Protein AF-A0A3A9AF75-F1 (afdb_monomer_lite)

pLDDT: mean 90.63, std 7.31, range [62.0, 98.06]

Foldseek 3Di:
DDDPLVVVVVVLVVCVVVVHFFWWKKKKKDAPDQDDLVPDPVNVVLVVQCVQLVKDWDWDQADPPDPDSGGIIIIIDIAGWDDDPLDTARDSGDSVSRSVVVVCCVVRRMPMWMFTADPNDTHTDD

Structure (mmCIF, N/CA/C/O backbone):
data_AF-A0A3A9AF75-F1
#
_entry.id   AF-A0A3A9AF75-F1
#
loop_
_atom_site.group_PDB
_atom_site.id
_atom_site.type_symbol
_atom_site.label_atom_id
_atom_site.label_alt_id
_atom_site.label_comp_id
_atom_site.label_asym_id
_atom_site.label_entity_id
_atom_site.label_seq_id
_atom_site.pdbx_PDB_ins_code
_atom_site.Cartn_x
_atom_site.Cartn_y
_atom_site.Cartn_z
_atom_site.occupancy
_atom_site.B_iso_or_equiv
_atom_site.auth_seq_id
_atom_site.auth_comp_id
_atom_site.auth_asym_id
_atom_site.auth_atom_id
_atom_site.pdbx_PDB_model_num
ATOM 1 N N . MET A 1 1 ? 4.540 21.107 15.133 1.00 63.44 1 MET A N 1
ATOM 2 C CA . MET A 1 1 ? 3.703 20.350 14.176 1.00 63.44 1 MET A CA 1
ATOM 3 C C . MET A 1 1 ? 3.656 18.916 14.669 1.00 63.44 1 MET A C 1
ATOM 5 O O . MET A 1 1 ? 4.702 18.448 15.105 1.00 63.44 1 MET A O 1
ATOM 9 N N . LYS A 1 2 ? 2.482 18.270 14.687 1.00 77.94 2 LYS A N 1
ATOM 10 C CA . LYS A 1 2 ? 2.377 16.841 15.035 1.00 77.94 2 LYS A CA 1
ATOM 11 C C . LYS A 1 2 ? 3.133 16.000 14.003 1.00 77.94 2 LYS A C 1
ATOM 13 O O . LYS A 1 2 ? 3.227 16.420 12.845 1.00 77.94 2 LYS A O 1
ATOM 18 N N . LYS A 1 3 ? 3.676 14.850 14.407 1.00 90.94 3 LYS A N 1
ATOM 19 C CA . LYS A 1 3 ? 4.268 13.902 13.451 1.00 90.94 3 LYS A CA 1
ATOM 20 C C . LYS A 1 3 ? 3.165 13.303 12.584 1.00 90.94 3 LYS A C 1
ATOM 22 O O . LYS A 1 3 ? 2.033 13.156 13.037 1.00 90.94 3 LYS A O 1
ATOM 27 N N . ARG A 1 4 ? 3.485 12.944 11.337 1.00 92.62 4 ARG A N 1
ATOM 28 C CA . ARG A 1 4 ? 2.478 12.371 10.434 1.00 92.62 4 ARG A CA 1
ATOM 29 C C . ARG A 1 4 ? 1.908 11.056 10.976 1.00 92.62 4 ARG A C 1
ATOM 31 O O . ARG A 1 4 ? 0.699 10.867 10.930 1.00 92.62 4 ARG A O 1
ATOM 38 N N . THR A 1 5 ? 2.756 10.237 11.593 1.00 95.19 5 THR A N 1
ATOM 39 C CA . THR A 1 5 ? 2.374 8.995 12.278 1.00 95.19 5 THR A CA 1
ATOM 40 C C . THR A 1 5 ? 1.339 9.206 13.381 1.00 95.19 5 THR A C 1
ATOM 42 O O . THR A 1 5 ? 0.362 8.470 13.435 1.00 95.19 5 THR A O 1
ATOM 45 N N . GLU A 1 6 ? 1.491 10.246 14.207 1.00 95.06 6 GLU A N 1
ATOM 46 C CA . GLU A 1 6 ? 0.522 10.594 15.261 1.00 95.06 6 GLU A CA 1
ATOM 47 C C . GLU A 1 6 ? -0.846 10.948 14.669 1.00 95.06 6 GLU A C 1
ATOM 49 O O . GLU A 1 6 ? -1.873 10.533 15.192 1.00 95.06 6 GLU A O 1
ATOM 54 N N . VAL A 1 7 ? -0.867 11.687 13.555 1.00 93.44 7 VAL A N 1
ATOM 55 C CA . VAL A 1 7 ? -2.118 12.080 12.888 1.00 93.44 7 VAL A CA 1
ATOM 56 C C . VAL A 1 7 ? -2.842 10.868 12.304 1.00 93.44 7 VAL A C 1
ATOM 58 O O . VAL A 1 7 ? -4.048 10.738 12.489 1.00 93.44 7 VAL A O 1
ATOM 61 N N . ILE A 1 8 ? -2.121 9.975 11.620 1.00 93.81 8 ILE A N 1
ATOM 62 C CA . ILE A 1 8 ? -2.726 8.764 11.050 1.00 93.81 8 ILE A CA 1
ATOM 63 C C . ILE A 1 8 ? -3.228 7.845 12.173 1.00 93.81 8 ILE A C 1
ATOM 65 O O . ILE A 1 8 ? -4.338 7.323 12.084 1.00 93.81 8 ILE A O 1
ATOM 69 N N . GLN A 1 9 ? -2.455 7.694 13.253 1.00 94.56 9 GLN A N 1
ATOM 70 C CA . GLN A 1 9 ? -2.862 6.899 14.410 1.00 94.56 9 GLN A CA 1
ATOM 71 C C . GLN A 1 9 ? -4.147 7.446 15.048 1.00 94.56 9 GLN A C 1
ATOM 73 O O . GLN A 1 9 ? -5.065 6.676 15.312 1.00 94.56 9 GLN A O 1
ATOM 78 N N . GLU A 1 10 ? -4.256 8.770 15.222 1.00 93.81 10 GLU A N 1
ATOM 79 C CA . GLU A 1 10 ? -5.474 9.418 15.730 1.00 93.81 10 GLU A CA 1
ATOM 80 C C . GLU A 1 10 ? -6.706 9.099 14.865 1.00 93.81 10 GLU A C 1
ATOM 82 O O . GLU A 1 10 ? -7.795 8.884 15.399 1.00 93.81 10 GLU A O 1
ATOM 87 N N . TRP A 1 11 ? -6.555 9.038 13.538 1.00 91.88 11 TRP A N 1
ATOM 88 C CA . TRP A 1 11 ? -7.648 8.664 12.634 1.00 91.88 11 TRP A CA 1
ATOM 89 C C . TRP A 1 11 ? -8.041 7.191 12.763 1.00 91.88 11 TRP A C 1
ATOM 91 O O . TRP A 1 11 ? -9.228 6.885 12.891 1.00 91.88 11 TRP A O 1
ATOM 101 N N . ILE A 1 12 ? -7.059 6.285 12.799 1.00 92.56 12 ILE A N 1
ATOM 102 C CA . ILE A 1 12 ? -7.300 4.849 13.003 1.00 92.56 12 ILE A CA 1
ATOM 103 C C . ILE A 1 12 ? -8.025 4.614 14.336 1.00 92.56 12 ILE A C 1
ATOM 105 O O . ILE A 1 12 ? -9.023 3.888 14.382 1.00 92.56 12 ILE A O 1
ATOM 109 N N . ASP A 1 13 ? -7.558 5.244 15.413 1.00 93.38 13 ASP A N 1
ATOM 110 C CA . ASP A 1 13 ? -8.116 5.060 16.752 1.00 93.38 13 ASP A CA 1
ATOM 111 C C . ASP A 1 13 ? -9.537 5.621 16.852 1.00 93.38 13 ASP A C 1
ATOM 113 O O . ASP A 1 13 ? -10.430 4.929 17.339 1.00 93.38 13 ASP A O 1
ATOM 117 N N . ALA A 1 14 ? -9.798 6.808 16.294 1.00 92.31 14 ALA A N 1
ATOM 118 C CA . ALA A 1 14 ? -11.136 7.402 16.298 1.00 92.31 14 ALA A CA 1
ATOM 119 C C . ALA A 1 14 ? -12.187 6.516 15.604 1.00 92.31 14 ALA A C 1
ATOM 121 O O . ALA A 1 14 ? -13.352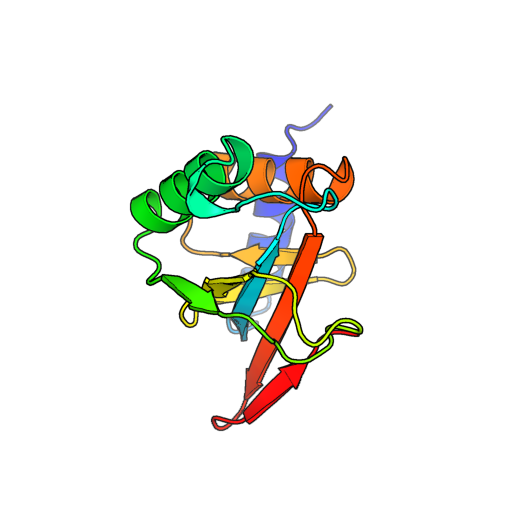 6.499 16.010 1.00 92.31 14 ALA A O 1
ATOM 122 N N . ARG A 1 15 ? -11.800 5.776 14.559 1.00 90.31 15 ARG A N 1
ATOM 123 C CA . ARG A 1 15 ? -12.681 4.828 13.858 1.00 90.31 15 ARG A CA 1
ATOM 124 C C . ARG A 1 15 ? -12.887 3.545 14.654 1.00 90.31 15 ARG A C 1
ATOM 126 O O . ARG A 1 15 ? -14.023 3.088 14.800 1.00 90.31 15 ARG A O 1
ATOM 133 N N . ARG A 1 16 ? -11.819 3.011 15.251 1.00 88.94 16 ARG A N 1
ATOM 134 C CA . ARG A 1 16 ? -11.891 1.853 16.156 1.00 88.94 16 ARG A CA 1
ATOM 135 C C . ARG A 1 16 ? -12.787 2.124 17.364 1.00 88.94 16 ARG A C 1
ATOM 137 O O . ARG A 1 16 ? -13.609 1.279 17.707 1.00 88.94 16 ARG A O 1
ATOM 144 N N . GLU A 1 17 ? -12.689 3.304 17.973 1.00 92.19 17 GLU A N 1
ATOM 145 C CA . GLU A 1 17 ? -13.525 3.719 19.110 1.00 92.19 17 GLU A CA 1
ATOM 146 C C . GLU A 1 17 ? -15.019 3.795 18.762 1.00 92.19 17 GLU A C 1
ATOM 148 O O . GLU A 1 17 ? -15.871 3.564 19.620 1.00 92.19 17 GLU A O 1
ATOM 153 N N . ARG A 1 18 ? -15.353 4.063 17.494 1.00 92.25 18 ARG A N 1
ATOM 154 C CA . ARG A 1 18 ? -16.733 4.029 16.980 1.00 92.25 18 ARG A CA 1
ATOM 155 C C . ARG A 1 18 ? -17.228 2.617 16.664 1.00 92.25 18 ARG A C 1
ATOM 157 O O . ARG A 1 18 ? -18.392 2.456 16.305 1.00 92.25 18 ARG A O 1
ATOM 164 N N . GLY A 1 19 ? -16.374 1.604 16.808 1.00 87.62 19 GLY A N 1
ATOM 165 C CA . GLY A 1 19 ? -16.688 0.213 16.495 1.00 87.62 19 GLY A CA 1
ATOM 166 C C . GLY A 1 19 ? -16.691 -0.097 14.997 1.00 87.62 19 GLY A C 1
ATOM 167 O O . GLY A 1 19 ? -17.303 -1.083 14.591 1.00 87.62 19 GLY A O 1
ATOM 168 N N . GLU A 1 20 ? -16.042 0.730 14.172 1.00 88.88 20 GLU A N 1
ATOM 169 C CA . GLU A 1 20 ? -15.915 0.467 12.738 1.00 88.88 20 GLU A CA 1
ATOM 170 C C . GLU A 1 20 ? -14.927 -0.685 12.502 1.00 88.88 20 GLU A C 1
ATOM 172 O O . GLU A 1 20 ? -13.803 -0.686 13.012 1.00 88.88 20 GLU A O 1
ATOM 177 N N . ALA A 1 21 ? -15.365 -1.695 11.749 1.00 88.75 21 ALA A N 1
ATOM 178 C CA . ALA A 1 21 ? -14.524 -2.828 11.391 1.00 88.75 21 ALA A CA 1
ATOM 179 C C . ALA A 1 21 ? -13.484 -2.422 10.340 1.00 88.75 21 ALA A C 1
ATOM 181 O O . ALA A 1 21 ? -13.747 -1.585 9.475 1.00 88.75 21 ALA A O 1
ATOM 182 N N . ALA A 1 22 ? -12.313 -3.059 10.391 1.00 92.94 22 ALA A N 1
ATOM 183 C CA . ALA A 1 22 ? -11.327 -2.904 9.334 1.00 92.94 22 ALA A CA 1
ATOM 184 C C . ALA A 1 22 ? -11.899 -3.422 8.005 1.00 92.94 22 ALA A C 1
ATOM 186 O O . ALA A 1 22 ? -12.503 -4.495 7.942 1.00 92.94 22 ALA A O 1
ATOM 187 N N . THR A 1 23 ? -11.694 -2.647 6.948 1.00 93.69 23 THR A N 1
ATOM 188 C CA . THR A 1 23 ? -11.994 -3.036 5.573 1.00 93.69 23 THR A CA 1
ATOM 189 C C . THR A 1 23 ? -10.791 -3.771 5.015 1.00 93.69 23 THR A C 1
ATOM 191 O O . THR A 1 23 ? -9.659 -3.312 5.165 1.00 93.69 23 THR A O 1
ATOM 194 N N . LYS A 1 24 ? -11.016 -4.914 4.371 1.00 95.56 24 LYS A N 1
ATOM 195 C CA . LYS A 1 24 ? -9.929 -5.638 3.724 1.00 95.56 24 LYS A CA 1
ATOM 196 C C . LYS A 1 24 ? -9.644 -5.013 2.367 1.00 95.56 24 LYS A C 1
ATOM 198 O O . LYS A 1 24 ? -10.546 -4.942 1.540 1.00 95.56 24 LYS A O 1
ATOM 203 N N . CYS A 1 25 ? -8.413 -4.586 2.136 1.00 95.38 25 CYS A N 1
ATOM 204 C CA . CYS A 1 25 ? -8.007 -3.879 0.930 1.00 95.38 25 CYS A CA 1
ATOM 205 C C . CYS A 1 25 ? -6.859 -4.595 0.219 1.00 95.38 25 CYS A C 1
ATOM 207 O O . CYS A 1 25 ? -6.008 -5.214 0.853 1.00 95.38 25 CYS A O 1
ATOM 209 N N . MET A 1 26 ? -6.823 -4.483 -1.100 1.00 95.31 26 MET A N 1
ATOM 210 C CA . MET A 1 26 ? -5.714 -4.888 -1.953 1.00 95.31 26 MET A CA 1
ATOM 211 C C . MET A 1 26 ? -5.098 -3.637 -2.564 1.00 95.31 26 MET A C 1
ATOM 213 O O . MET A 1 26 ? -5.820 -2.749 -3.013 1.00 95.31 26 MET A O 1
ATOM 217 N N . PHE A 1 27 ? -3.773 -3.554 -2.543 1.00 95.62 27 PHE A N 1
ATOM 218 C CA . PHE A 1 27 ? -3.031 -2.416 -3.060 1.00 95.62 27 PHE A CA 1
ATOM 219 C C . PHE A 1 27 ? -2.326 -2.843 -4.344 1.00 95.62 27 PHE A C 1
ATOM 221 O O . PHE A 1 27 ? -1.708 -3.909 -4.395 1.00 95.62 27 PHE A O 1
ATOM 228 N N . TYR A 1 28 ? -2.382 -1.981 -5.353 1.00 94.69 28 TYR A N 1
ATOM 229 C CA . TYR A 1 28 ? -1.572 -2.091 -6.557 1.00 94.69 28 TYR A CA 1
ATOM 230 C C . TYR A 1 28 ? -0.638 -0.898 -6.624 1.00 94.69 28 TYR A C 1
ATOM 232 O O . TYR A 1 28 ? -1.082 0.250 -6.631 1.00 94.69 28 TYR A O 1
ATOM 240 N N . ILE A 1 29 ? 0.662 -1.163 -6.653 1.00 94.94 29 ILE A N 1
ATOM 241 C CA . ILE A 1 29 ? 1.680 -0.130 -6.487 1.00 94.94 29 ILE A CA 1
ATOM 242 C C . ILE A 1 29 ? 2.640 -0.157 -7.672 1.00 94.94 29 ILE A C 1
ATOM 244 O O . ILE A 1 29 ? 3.167 -1.202 -8.039 1.00 94.94 29 ILE A O 1
ATOM 248 N N . THR A 1 30 ? 2.896 1.000 -8.271 1.00 93.62 30 THR A N 1
ATOM 249 C CA . THR A 1 30 ? 3.891 1.158 -9.343 1.00 93.62 30 THR A CA 1
ATOM 250 C C . THR A 1 30 ? 4.639 2.479 -9.177 1.00 93.62 30 THR A C 1
ATOM 252 O O . THR A 1 30 ? 4.327 3.281 -8.298 1.00 93.62 30 THR A O 1
ATOM 255 N N . VAL A 1 31 ? 5.632 2.733 -10.025 1.00 92.44 31 VAL A N 1
ATOM 256 C CA . VAL A 1 31 ? 6.322 4.030 -10.106 1.00 92.44 31 VAL A CA 1
ATOM 257 C C . VAL A 1 31 ? 5.884 4.789 -11.364 1.00 92.44 31 VAL A C 1
ATOM 259 O O . VAL A 1 31 ? 5.620 4.155 -12.388 1.00 92.44 31 VAL A O 1
ATOM 262 N N . PRO A 1 32 ? 5.823 6.137 -11.362 1.00 86.94 32 PRO A N 1
ATOM 263 C CA . PRO A 1 32 ? 5.327 6.906 -12.511 1.00 86.94 32 PRO A CA 1
ATOM 264 C C . PRO A 1 32 ? 6.192 6.815 -13.769 1.00 86.94 32 PRO A C 1
ATOM 266 O O . PRO A 1 32 ? 5.685 6.973 -14.884 1.00 86.94 32 PRO A O 1
ATOM 269 N N . LYS A 1 33 ? 7.495 6.566 -13.614 1.00 82.44 33 LYS A N 1
ATOM 270 C CA . LYS A 1 33 ? 8.419 6.413 -14.742 1.00 82.44 33 LYS A CA 1
ATOM 271 C C . LYS A 1 33 ? 8.289 5.019 -15.341 1.00 82.44 33 LYS A C 1
ATOM 273 O O . LYS A 1 33 ? 8.126 4.050 -14.611 1.00 82.44 33 LYS A O 1
ATOM 278 N N . ASP A 1 34 ? 8.377 4.940 -16.663 1.00 72.81 34 ASP A N 1
ATOM 279 C CA . ASP A 1 34 ? 8.504 3.663 -17.359 1.00 72.81 34 ASP A CA 1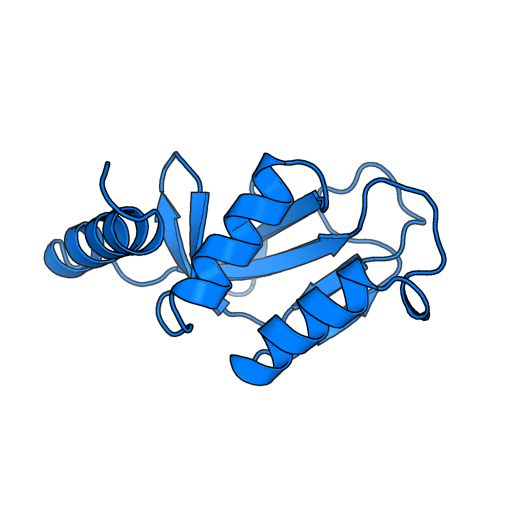
ATOM 280 C C . ASP A 1 34 ? 9.910 3.105 -17.090 1.00 72.81 34 ASP A C 1
ATOM 282 O O . ASP A 1 34 ? 10.917 3.699 -17.488 1.00 72.81 34 ASP A O 1
ATOM 286 N N . THR A 1 35 ? 9.983 2.047 -16.289 1.00 72.50 35 THR A N 1
ATOM 287 C CA . THR A 1 35 ? 11.225 1.436 -15.817 1.00 72.50 35 THR A CA 1
ATOM 288 C C . THR A 1 35 ? 10.999 -0.049 -15.578 1.00 72.50 35 THR A C 1
ATOM 290 O O . THR A 1 35 ? 9.885 -0.483 -15.308 1.00 72.50 35 THR A O 1
ATOM 293 N N . ASP A 1 36 ? 12.081 -0.818 -15.632 1.00 79.12 36 ASP A N 1
ATOM 294 C CA . ASP A 1 36 ? 12.091 -2.208 -15.185 1.00 79.12 36 ASP A CA 1
ATOM 295 C C . ASP A 1 36 ? 11.900 -2.231 -13.657 1.00 79.12 36 ASP A C 1
ATOM 297 O O . ASP A 1 36 ? 12.834 -1.898 -12.912 1.00 79.12 36 ASP A O 1
ATOM 301 N N . LEU A 1 37 ? 10.691 -2.580 -13.190 1.00 76.44 37 LEU A N 1
ATOM 302 C CA . LEU A 1 37 ? 10.354 -2.553 -11.761 1.00 76.44 37 LEU A CA 1
ATOM 303 C C . LEU A 1 37 ? 11.300 -3.418 -10.928 1.00 76.44 37 LEU A C 1
ATOM 305 O O . LEU A 1 37 ? 11.693 -3.009 -9.837 1.00 76.44 37 LEU A O 1
ATOM 309 N N . TYR A 1 38 ? 11.763 -4.553 -11.454 1.00 76.94 38 TYR A N 1
ATOM 310 C CA . TYR A 1 38 ? 12.665 -5.462 -10.737 1.00 76.94 38 TYR A CA 1
ATOM 311 C C . TYR A 1 38 ? 14.016 -4.822 -10.382 1.00 76.94 38 TYR A C 1
ATOM 313 O O . TYR A 1 38 ? 14.739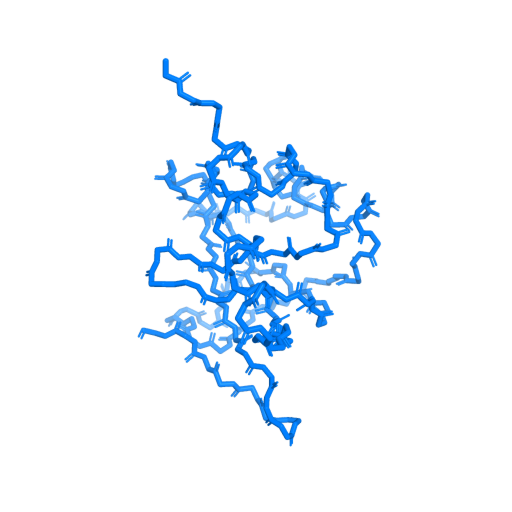 -5.274 -9.482 1.00 76.94 38 TYR A O 1
ATOM 321 N N . LYS A 1 39 ? 14.403 -3.767 -11.103 1.00 83.00 39 LYS A N 1
ATOM 322 C CA . LYS A 1 39 ? 15.654 -3.032 -10.881 1.00 83.00 39 LYS A CA 1
ATOM 323 C C . LYS A 1 39 ? 15.441 -1.698 -10.176 1.00 83.00 39 LYS A C 1
ATOM 325 O O . LYS A 1 39 ? 16.431 -1.094 -9.750 1.00 83.00 39 LYS A O 1
ATOM 330 N N . ASP A 1 40 ? 14.199 -1.260 -10.023 1.00 88.94 40 ASP A N 1
ATOM 331 C CA . ASP A 1 40 ? 13.874 0.025 -9.430 1.00 88.94 40 ASP A CA 1
ATOM 332 C C . ASP A 1 40 ? 14.084 0.009 -7.903 1.00 88.94 40 ASP A C 1
ATOM 334 O O . ASP A 1 40 ? 13.686 -0.910 -7.185 1.00 88.94 40 ASP A O 1
ATOM 338 N N . LYS A 1 41 ? 14.782 1.026 -7.387 1.00 92.12 41 LYS A N 1
ATOM 339 C CA . LYS A 1 41 ? 15.112 1.113 -5.955 1.00 92.12 41 LYS A CA 1
ATOM 340 C C . LYS A 1 41 ? 13.902 1.482 -5.099 1.00 92.12 41 LYS A C 1
ATOM 342 O O . LYS A 1 41 ? 13.852 1.076 -3.940 1.00 92.12 41 LYS A O 1
ATOM 347 N N . THR A 1 42 ? 12.969 2.249 -5.651 1.00 93.12 42 THR A N 1
ATOM 348 C CA . THR A 1 42 ? 11.713 2.628 -5.004 1.00 93.12 42 THR A CA 1
ATOM 349 C C . THR A 1 42 ? 10.826 1.397 -4.857 1.00 93.12 42 THR A C 1
ATOM 351 O O . THR A 1 42 ? 10.333 1.148 -3.762 1.00 93.12 42 THR A O 1
ATOM 354 N N . ILE A 1 43 ? 10.740 0.550 -5.886 1.00 92.88 43 ILE A N 1
ATOM 355 C CA . ILE A 1 43 ? 10.044 -0.748 -5.805 1.00 92.88 43 ILE A CA 1
ATOM 356 C C . ILE A 1 43 ? 10.658 -1.642 -4.730 1.00 92.88 43 ILE A C 1
ATOM 358 O O . ILE A 1 43 ? 9.943 -2.075 -3.835 1.00 92.88 43 ILE A O 1
ATOM 362 N N . LYS A 1 44 ? 11.982 -1.830 -4.716 1.00 94.06 44 LYS A N 1
ATOM 363 C CA . LYS A 1 44 ? 12.640 -2.640 -3.670 1.00 94.06 44 LYS A CA 1
ATOM 364 C C . LYS A 1 44 ? 12.383 -2.127 -2.256 1.00 94.06 44 LYS A C 1
ATOM 366 O O . LYS A 1 44 ? 12.343 -2.901 -1.302 1.00 94.06 44 LYS A O 1
ATOM 371 N N . LYS A 1 45 ? 12.245 -0.809 -2.102 1.00 95.94 45 LYS A N 1
ATOM 372 C CA . LYS A 1 45 ? 11.887 -0.196 -0.824 1.00 95.94 45 LYS A CA 1
ATOM 373 C C . LYS A 1 45 ? 10.448 -0.536 -0.428 1.00 95.94 45 LYS A C 1
ATOM 375 O O . LYS A 1 45 ? 10.236 -0.869 0.735 1.00 95.94 45 LYS A O 1
ATOM 380 N N . ILE A 1 46 ? 9.504 -0.493 -1.371 1.00 96.38 46 ILE A N 1
ATOM 381 C CA . ILE A 1 46 ? 8.103 -0.893 -1.160 1.00 96.38 46 ILE A CA 1
ATOM 382 C C . ILE A 1 46 ? 8.016 -2.377 -0.807 1.00 96.38 46 ILE A C 1
ATOM 384 O O . ILE A 1 46 ? 7.423 -2.712 0.209 1.00 96.38 46 ILE A O 1
ATOM 388 N N . GLU A 1 47 ? 8.662 -3.257 -1.573 1.00 96.69 47 GLU A N 1
ATOM 389 C CA . GLU A 1 47 ? 8.721 -4.695 -1.271 1.00 96.69 47 GLU A CA 1
ATOM 390 C C . GLU A 1 47 ? 9.281 -4.932 0.137 1.00 96.69 47 GLU A C 1
ATOM 392 O O . GLU A 1 47 ? 8.706 -5.682 0.916 1.00 96.69 47 GLU A O 1
ATOM 397 N N . GLY A 1 48 ? 10.329 -4.199 0.526 1.00 97.56 48 GLY A N 1
ATOM 398 C CA . GLY A 1 48 ? 10.861 -4.258 1.885 1.00 97.56 48 GLY A CA 1
ATOM 399 C C . GLY A 1 48 ? 9.877 -3.789 2.966 1.00 97.56 48 GLY A C 1
ATOM 400 O O . GLY A 1 48 ? 9.914 -4.328 4.072 1.00 97.56 48 GLY A O 1
ATOM 401 N N . ILE A 1 49 ? 9.029 -2.789 2.691 1.00 97.94 49 ILE A N 1
ATOM 402 C CA . ILE A 1 49 ? 7.931 -2.378 3.588 1.00 97.94 49 ILE A CA 1
ATOM 403 C C . ILE A 1 49 ? 6.904 -3.514 3.700 1.00 97.94 49 ILE A C 1
ATOM 405 O O . ILE A 1 49 ? 6.534 -3.897 4.808 1.00 97.94 49 ILE A O 1
ATOM 409 N N . LEU A 1 50 ? 6.483 -4.087 2.572 1.00 98.06 50 LEU A N 1
ATOM 410 C CA . LEU A 1 50 ? 5.504 -5.176 2.530 1.00 98.06 50 LEU A CA 1
ATOM 411 C C . LEU A 1 50 ? 6.006 -6.416 3.283 1.00 98.06 50 LEU A C 1
ATOM 413 O O . LEU A 1 50 ? 5.282 -6.966 4.113 1.00 98.06 50 LEU A O 1
ATOM 417 N N . ASP A 1 51 ? 7.269 -6.793 3.079 1.00 97.88 51 ASP A N 1
ATOM 418 C CA . ASP A 1 51 ? 7.910 -7.930 3.742 1.00 97.88 51 ASP A CA 1
ATOM 419 C C . ASP A 1 51 ? 7.977 -7.746 5.266 1.00 97.88 51 ASP A C 1
ATOM 421 O O . ASP A 1 51 ? 7.658 -8.670 6.020 1.00 97.88 51 ASP A O 1
ATOM 425 N N . ARG A 1 52 ? 8.359 -6.546 5.739 1.00 97.62 52 ARG A N 1
ATOM 426 C CA . ARG A 1 52 ? 8.404 -6.220 7.178 1.00 97.62 52 ARG A CA 1
ATOM 427 C C . ARG A 1 52 ? 7.037 -6.309 7.839 1.00 97.62 52 ARG A C 1
ATOM 429 O O . ARG A 1 52 ? 6.954 -6.710 8.994 1.00 97.62 52 ARG A O 1
ATOM 436 N N . ASN A 1 53 ? 5.989 -5.962 7.100 1.00 97.81 53 ASN A N 1
ATOM 437 C CA . ASN A 1 53 ? 4.610 -6.006 7.572 1.00 97.81 53 ASN A CA 1
ATOM 438 C C . ASN A 1 53 ? 3.906 -7.333 7.232 1.00 97.81 53 ASN A C 1
ATOM 440 O O . ASN A 1 53 ? 2.691 -7.447 7.380 1.00 97.81 53 ASN A O 1
ATOM 444 N N . HIS A 1 54 ? 4.669 -8.351 6.811 1.00 97.00 54 HIS A N 1
ATOM 445 C CA . HIS A 1 54 ? 4.196 -9.708 6.525 1.00 97.00 54 HIS A CA 1
ATOM 446 C C . HIS A 1 54 ? 3.069 -9.782 5.487 1.00 97.00 54 HIS A C 1
ATOM 448 O O . HIS A 1 54 ? 2.184 -10.638 5.565 1.00 97.00 54 HIS A O 1
ATOM 454 N N . VAL A 1 55 ? 3.104 -8.894 4.497 1.00 97.69 55 VAL A N 1
ATOM 455 C CA . VAL A 1 55 ? 2.120 -8.847 3.419 1.00 97.69 55 VAL A CA 1
ATOM 456 C C . VAL A 1 55 ? 2.644 -9.626 2.225 1.00 97.69 55 VAL A C 1
ATOM 458 O O . VAL A 1 55 ? 3.722 -9.342 1.719 1.00 97.69 55 VAL A O 1
ATOM 461 N N . SER A 1 56 ? 1.881 -10.615 1.758 1.00 97.44 56 SER A N 1
ATOM 462 C CA . SER A 1 56 ? 2.198 -11.300 0.502 1.00 97.44 56 SER A CA 1
ATOM 463 C C . SER A 1 56 ? 2.119 -10.315 -0.659 1.00 97.44 56 SER A C 1
ATOM 465 O O . SER A 1 56 ? 1.175 -9.531 -0.713 1.00 97.44 56 SER A O 1
ATOM 467 N N . HIS A 1 57 ? 3.044 -10.385 -1.607 1.00 97.25 57 HIS A N 1
ATOM 468 C CA . HIS A 1 57 ? 2.999 -9.558 -2.810 1.00 97.25 57 HIS A CA 1
ATOM 469 C C . HIS A 1 57 ? 3.602 -10.282 -4.012 1.00 97.25 57 HIS A C 1
ATOM 471 O O . HIS A 1 57 ? 4.322 -11.274 -3.863 1.00 97.25 57 HIS A O 1
ATOM 477 N N . GLY A 1 58 ? 3.247 -9.815 -5.204 1.00 95.25 58 GLY A N 1
ATOM 478 C CA . GLY A 1 58 ? 3.718 -10.339 -6.478 1.00 95.25 58 GLY A CA 1
ATOM 479 C C . GLY A 1 58 ? 3.683 -9.273 -7.566 1.00 95.25 58 GLY A C 1
ATOM 480 O O . GLY A 1 58 ? 3.101 -8.208 -7.388 1.00 95.25 58 GLY A O 1
ATOM 481 N N . HIS A 1 59 ? 4.326 -9.559 -8.696 1.00 93.44 59 HIS A N 1
ATOM 482 C CA . HIS A 1 59 ? 4.346 -8.659 -9.849 1.00 93.44 59 HIS A CA 1
ATOM 483 C C . HIS A 1 59 ? 3.285 -9.089 -10.863 1.00 93.44 59 HIS A C 1
ATOM 485 O O . HIS A 1 59 ? 3.189 -10.278 -11.178 1.00 93.44 59 HIS A O 1
ATOM 491 N N . VAL A 1 60 ? 2.526 -8.128 -11.382 1.00 91.38 60 VAL A N 1
ATOM 492 C CA . VAL A 1 60 ? 1.481 -8.315 -12.402 1.00 91.38 60 VAL A CA 1
ATOM 493 C C . VAL A 1 60 ? 1.600 -7.237 -13.482 1.00 91.38 60 VAL A C 1
ATOM 495 O O . VAL A 1 60 ? 2.092 -6.146 -13.210 1.00 91.38 60 VAL A O 1
ATOM 498 N N . ASP A 1 61 ? 1.162 -7.523 -14.706 1.00 87.12 61 ASP A N 1
ATOM 499 C CA . ASP A 1 61 ? 1.269 -6.628 -15.875 1.00 87.12 61 ASP A CA 1
ATOM 500 C C . ASP A 1 61 ? -0.007 -5.802 -16.143 1.00 87.12 61 ASP A C 1
ATOM 502 O O . ASP A 1 61 ? -0.020 -4.880 -16.967 1.00 87.12 61 ASP A O 1
ATOM 506 N N . THR A 1 62 ? -1.090 -6.115 -15.427 1.00 85.62 62 THR A N 1
ATOM 507 C CA . THR A 1 62 ? -2.381 -5.433 -15.508 1.00 85.62 62 THR A CA 1
ATOM 508 C C . THR A 1 62 ? -3.130 -5.518 -14.179 1.00 85.62 62 THR A C 1
ATOM 510 O O . THR A 1 62 ? -3.036 -6.520 -13.474 1.00 85.62 62 THR A O 1
ATOM 513 N N . VAL A 1 63 ? -3.878 -4.467 -13.833 1.00 87.69 63 VAL A N 1
ATOM 514 C CA . VAL A 1 63 ? -4.667 -4.382 -12.592 1.00 87.69 63 VAL A CA 1
ATOM 515 C C . VAL A 1 63 ? -5.984 -3.652 -12.838 1.00 87.69 63 VAL A C 1
ATOM 517 O O . VAL A 1 63 ? -6.115 -2.881 -13.796 1.00 87.69 63 VAL A O 1
ATOM 520 N N . CYS A 1 64 ? -6.970 -3.873 -11.968 1.00 80.31 64 CYS A N 1
ATOM 521 C CA . CYS A 1 64 ? -8.232 -3.144 -12.043 1.00 80.31 64 CYS A CA 1
ATOM 522 C C . CYS A 1 64 ? -8.007 -1.639 -11.823 1.00 80.31 64 CYS A C 1
ATOM 524 O O . CYS A 1 64 ? -7.151 -1.231 -11.043 1.00 80.31 64 CYS A O 1
ATOM 526 N N . GLY A 1 65 ? -8.744 -0.795 -12.548 1.00 79.12 65 GLY A N 1
ATOM 527 C CA . GLY A 1 65 ? -8.605 0.662 -12.450 1.00 79.12 65 GLY A CA 1
ATOM 528 C C . GLY A 1 65 ? -7.445 1.288 -13.214 1.00 79.12 65 GLY A C 1
ATOM 529 O O . GLY A 1 65 ? -7.443 2.500 -13.430 1.00 79.12 65 GLY A O 1
ATOM 530 N N . ALA A 1 66 ? -6.469 0.500 -13.665 1.00 83.31 66 ALA A N 1
ATOM 531 C CA . ALA A 1 66 ? -5.377 1.029 -14.466 1.00 83.31 66 ALA A CA 1
ATOM 532 C C . ALA A 1 66 ? -5.839 1.343 -15.897 1.00 83.31 66 ALA A C 1
ATOM 534 O O . ALA A 1 66 ? -6.457 0.525 -16.575 1.00 83.31 66 ALA A O 1
ATOM 535 N N . TRP A 1 67 ? -5.473 2.529 -16.394 1.00 78.88 67 TRP A N 1
ATOM 536 C CA . TRP A 1 67 ? -5.707 2.898 -17.796 1.00 78.88 67 TRP A CA 1
ATOM 537 C C . TRP A 1 67 ? -4.788 2.140 -18.770 1.00 78.88 67 TRP A C 1
ATOM 539 O O . TRP A 1 67 ? -5.153 1.903 -19.920 1.00 78.88 67 TRP A O 1
ATOM 549 N N . ASN A 1 68 ? -3.578 1.780 -18.328 1.00 75.06 68 ASN A N 1
ATOM 550 C CA . ASN A 1 68 ? -2.598 1.061 -19.142 1.00 75.06 68 ASN A CA 1
ATOM 551 C C . ASN A 1 68 ? -2.627 -0.439 -18.819 1.00 75.06 68 ASN A C 1
ATOM 553 O O . ASN A 1 68 ? -2.405 -0.824 -17.675 1.00 75.06 68 ASN A O 1
ATOM 557 N N . LEU A 1 69 ? -2.846 -1.261 -19.847 1.00 71.00 69 LEU A N 1
ATOM 558 C CA . LEU A 1 69 ? -2.912 -2.722 -19.756 1.00 71.00 69 LEU A CA 1
ATOM 559 C C . LEU A 1 69 ? -1.544 -3.422 -19.794 1.00 71.00 69 LEU A C 1
ATOM 561 O O . LEU A 1 69 ? -1.510 -4.642 -19.756 1.00 71.00 69 LEU A O 1
ATOM 565 N N . ASN A 1 70 ? -0.446 -2.680 -19.942 1.00 78.19 70 ASN A N 1
ATOM 566 C CA . ASN A 1 70 ? 0.898 -3.246 -20.063 1.00 78.19 70 ASN A CA 1
ATOM 567 C C . ASN A 1 70 ? 1.897 -2.424 -19.247 1.00 78.19 70 ASN A C 1
ATOM 569 O O . ASN A 1 70 ? 2.839 -1.833 -19.783 1.00 78.19 70 ASN A O 1
ATOM 573 N N . ARG A 1 71 ? 1.610 -2.295 -17.955 1.00 84.19 71 ARG A N 1
ATOM 574 C CA . ARG A 1 71 ? 2.491 -1.657 -16.982 1.00 84.19 71 ARG A CA 1
ATOM 575 C C . ARG A 1 71 ? 2.660 -2.630 -15.839 1.00 84.19 71 ARG A C 1
ATOM 577 O O . ARG A 1 71 ? 1.662 -3.129 -15.346 1.00 84.19 71 ARG A O 1
ATOM 584 N N . ASP A 1 72 ? 3.888 -2.831 -15.398 1.00 88.81 72 ASP A N 1
ATOM 585 C CA . ASP A 1 72 ? 4.126 -3.677 -14.242 1.00 88.81 72 ASP A CA 1
ATOM 586 C C . ASP A 1 72 ? 3.614 -2.986 -12.959 1.00 88.81 72 ASP A C 1
ATOM 588 O O . ASP A 1 72 ? 3.729 -1.761 -12.782 1.00 88.81 72 ASP A O 1
ATOM 592 N N . TRP A 1 73 ? 3.055 -3.784 -12.057 1.00 92.81 73 TRP A N 1
ATOM 593 C CA . TRP A 1 73 ? 2.560 -3.397 -10.739 1.00 92.81 73 TRP A CA 1
ATOM 594 C C . TRP A 1 73 ? 2.995 -4.425 -9.702 1.00 92.81 73 TRP A C 1
ATOM 596 O O . TRP A 1 73 ? 3.097 -5.614 -9.995 1.00 92.81 73 TRP A O 1
ATOM 606 N N . ILE A 1 74 ? 3.175 -3.968 -8.468 1.00 95.00 74 ILE A N 1
ATOM 607 C CA . ILE A 1 74 ? 3.159 -4.824 -7.286 1.00 95.00 74 ILE A CA 1
ATOM 608 C C . ILE A 1 74 ? 1.698 -4.982 -6.866 1.00 95.00 74 ILE A C 1
ATOM 610 O O . ILE A 1 74 ? 1.065 -3.993 -6.508 1.00 95.00 74 ILE A O 1
ATOM 614 N N . GLU A 1 75 ? 1.181 -6.202 -6.884 1.00 95.56 75 GLU A N 1
ATOM 615 C CA . GLU A 1 75 ? -0.111 -6.576 -6.307 1.00 95.56 75 GLU A CA 1
ATOM 616 C C . GLU A 1 75 ? 0.114 -7.149 -4.904 1.00 95.56 75 GLU A C 1
ATOM 618 O O . GLU A 1 75 ? 0.953 -8.035 -4.713 1.00 95.56 75 GLU A O 1
ATOM 623 N N . THR A 1 76 ? -0.622 -6.655 -3.908 1.00 96.81 76 THR A N 1
ATOM 624 C CA . THR A 1 76 ? -0.564 -7.186 -2.539 1.00 96.81 76 THR A CA 1
ATOM 625 C C . THR A 1 76 ? -1.628 -8.252 -2.285 1.00 96.81 76 THR A C 1
ATOM 627 O O . THR A 1 76 ? -2.660 -8.318 -2.938 1.00 96.81 76 THR A O 1
ATOM 630 N N . GLY A 1 77 ? -1.440 -9.050 -1.236 1.00 94.88 77 GLY A N 1
ATOM 631 C CA . GLY A 1 77 ? -2.535 -9.765 -0.587 1.00 94.88 77 GLY A CA 1
ATOM 632 C C . GLY A 1 77 ? -3.493 -8.802 0.120 1.00 94.88 77 GLY A C 1
ATOM 633 O O . GLY A 1 77 ? -3.278 -7.590 0.151 1.00 94.88 77 GLY A O 1
ATOM 634 N N . GLY A 1 78 ? -4.549 -9.353 0.722 1.00 95.00 78 GLY A N 1
ATOM 635 C CA . GLY A 1 78 ? -5.515 -8.559 1.483 1.00 95.00 78 GLY A CA 1
ATOM 636 C C . GLY A 1 78 ? -4.926 -8.015 2.788 1.00 95.00 78 GLY A C 1
ATOM 637 O O . GLY A 1 78 ? -4.469 -8.790 3.629 1.00 95.00 78 GLY A O 1
ATOM 638 N N . ILE A 1 79 ? -5.004 -6.701 2.967 1.00 96.81 79 ILE A N 1
ATOM 639 C CA . ILE A 1 79 ? -4.514 -5.931 4.112 1.00 96.81 79 ILE A CA 1
ATOM 640 C C . ILE A 1 79 ? -5.717 -5.378 4.877 1.00 96.81 79 ILE A C 1
ATOM 642 O O . ILE A 1 79 ? -6.638 -4.835 4.273 1.00 96.81 79 ILE A O 1
ATOM 646 N N . ASP A 1 80 ? -5.717 -5.495 6.202 1.00 96.25 80 ASP A N 1
ATOM 647 C CA . ASP A 1 80 ? -6.756 -4.879 7.027 1.00 96.25 80 ASP A CA 1
ATOM 648 C C . ASP A 1 80 ? -6.478 -3.377 7.173 1.00 96.25 80 ASP A C 1
ATOM 650 O O . ASP A 1 80 ? -5.436 -2.966 7.700 1.00 96.25 80 ASP A O 1
ATOM 654 N N . CYS A 1 81 ? -7.420 -2.557 6.716 1.00 95.81 81 CYS A N 1
ATOM 655 C CA . CYS A 1 81 ? -7.283 -1.111 6.639 1.00 95.81 81 CYS A CA 1
ATOM 656 C C . CYS A 1 81 ? -8.463 -0.375 7.275 1.00 95.81 81 CYS A C 1
ATOM 658 O O . CYS A 1 81 ? -9.582 -0.878 7.356 1.00 95.81 81 CYS A O 1
ATOM 660 N N . ILE A 1 82 ? -8.219 0.869 7.670 1.00 94.00 82 ILE A N 1
ATOM 661 C CA . ILE A 1 82 ? -9.263 1.861 7.912 1.00 94.00 82 ILE A CA 1
ATOM 662 C C . ILE A 1 82 ? -9.299 2.798 6.712 1.00 94.00 82 ILE A C 1
ATOM 664 O O . ILE A 1 82 ? -8.263 3.289 6.263 1.00 94.00 82 ILE A O 1
ATOM 668 N N . VAL A 1 83 ? -10.500 3.004 6.178 1.00 89.00 83 VAL A N 1
ATOM 669 C CA . VAL A 1 83 ? -10.744 3.853 5.014 1.00 89.00 83 VAL A CA 1
ATOM 670 C C . VAL A 1 83 ? -11.251 5.205 5.500 1.00 89.00 83 VAL A C 1
ATOM 672 O O . VAL A 1 83 ? -12.294 5.304 6.147 1.00 89.00 83 VAL A O 1
ATOM 675 N N . GLU A 1 84 ? -10.507 6.251 5.176 1.00 85.56 84 GLU A N 1
ATOM 676 C CA . GLU A 1 84 ? -10.865 7.644 5.397 1.00 85.56 84 GLU A CA 1
ATOM 677 C C . GLU A 1 84 ? -11.082 8.354 4.066 1.00 85.56 84 GLU A C 1
ATOM 679 O O . GLU A 1 84 ? -10.593 7.934 3.020 1.00 85.56 84 GLU A O 1
ATOM 684 N N . PHE A 1 85 ? -11.757 9.504 4.111 1.00 81.31 85 PHE A N 1
ATOM 685 C CA . PHE A 1 85 ? -11.855 10.363 2.928 1.00 81.31 85 PHE A CA 1
ATOM 686 C C . PHE A 1 85 ? -10.470 10.774 2.394 1.00 81.31 85 PHE A C 1
ATOM 688 O O . PHE A 1 85 ? -10.302 10.962 1.195 1.00 81.31 85 PHE A O 1
ATOM 695 N N . CYS A 1 86 ? -9.481 10.926 3.280 1.00 81.69 86 CYS A N 1
ATOM 696 C CA . CYS A 1 86 ? -8.132 11.350 2.915 1.00 81.69 86 CYS A CA 1
ATOM 697 C C . CYS A 1 86 ? -7.163 10.206 2.590 1.00 81.69 86 CYS A C 1
ATOM 699 O O . CYS A 1 86 ? -6.028 10.504 2.232 1.00 81.69 86 CYS A O 1
ATOM 701 N N . GLY A 1 87 ? -7.559 8.937 2.725 1.00 88.25 87 GLY A N 1
ATOM 702 C CA . GLY A 1 87 ? -6.656 7.822 2.446 1.00 88.25 87 GLY A CA 1
ATOM 703 C C . GLY A 1 87 ? -7.104 6.482 3.020 1.00 88.25 87 GLY A C 1
ATOM 704 O O . GLY A 1 87 ? -8.106 6.379 3.724 1.00 88.25 87 GLY A O 1
ATOM 705 N N . VAL A 1 88 ? -6.330 5.440 2.719 1.00 93.12 88 VAL A N 1
ATOM 706 C CA . VAL A 1 88 ? -6.545 4.072 3.206 1.00 93.12 88 VAL A CA 1
ATOM 707 C C . VAL A 1 88 ? -5.335 3.658 4.032 1.00 93.12 88 VAL A C 1
ATO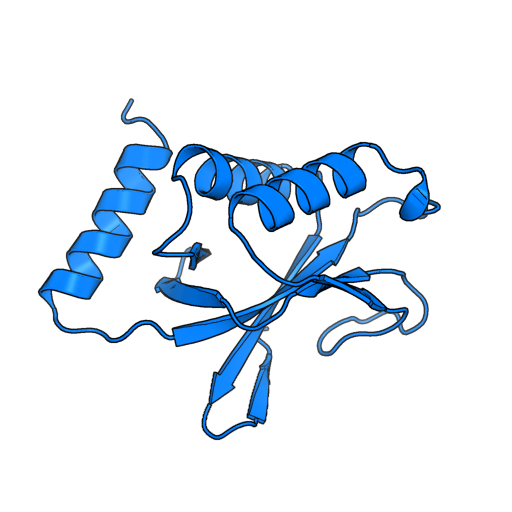M 709 O O . VAL A 1 88 ? -4.216 3.634 3.525 1.00 93.12 88 VAL A O 1
ATOM 712 N N . TYR A 1 89 ? -5.555 3.330 5.303 1.00 95.31 89 TYR A N 1
ATOM 713 C CA . TYR A 1 89 ? -4.481 3.154 6.277 1.00 95.31 89 TYR A CA 1
ATOM 714 C C . TYR A 1 89 ? -4.437 1.719 6.815 1.00 95.31 89 TYR A C 1
ATOM 716 O O . TYR A 1 89 ? -5.382 1.308 7.496 1.00 95.31 89 TYR A O 1
ATOM 724 N N . PRO A 1 90 ? -3.370 0.941 6.540 1.00 96.44 90 PRO A N 1
ATOM 725 C CA . PRO A 1 90 ? -3.146 -0.364 7.160 1.00 96.44 90 PRO A CA 1
ATOM 726 C C . PRO A 1 90 ? -3.084 -0.253 8.685 1.00 96.44 90 PRO A C 1
ATOM 728 O O . PRO A 1 90 ? -2.319 0.542 9.223 1.00 96.44 90 PRO A O 1
ATOM 731 N N . VAL A 1 91 ? -3.878 -1.052 9.402 1.00 95.06 91 VAL A N 1
ATOM 732 C CA . VAL A 1 91 ? -4.056 -0.857 10.857 1.00 95.06 91 VAL A CA 1
ATOM 733 C C . VAL A 1 91 ? -3.208 -1.756 11.750 1.00 95.06 91 VAL A C 1
ATOM 735 O O . VAL A 1 91 ? -3.220 -1.594 12.973 1.00 95.06 91 VAL A O 1
ATOM 738 N N . ASN A 1 92 ? -2.511 -2.716 11.146 1.00 94.12 92 ASN A N 1
ATOM 739 C CA . ASN A 1 92 ? -1.641 -3.678 11.830 1.00 94.12 92 ASN A CA 1
ATOM 740 C C . ASN A 1 92 ? -0.164 -3.504 11.442 1.00 94.12 92 ASN A C 1
ATOM 742 O O . ASN A 1 92 ? 0.656 -4.355 11.776 1.00 94.12 92 ASN A O 1
ATOM 746 N N . TRP A 1 93 ? 0.155 -2.451 10.692 1.00 96.69 93 TRP A N 1
ATOM 747 C CA . TRP A 1 93 ? 1.507 -2.165 10.227 1.00 96.69 93 TRP A CA 1
ATOM 748 C C . TRP A 1 93 ? 2.261 -1.279 11.215 1.00 96.69 93 TRP A C 1
ATOM 750 O O . TRP A 1 93 ? 1.658 -0.613 12.060 1.00 96.69 93 TRP A O 1
ATOM 760 N N . ASP A 1 94 ? 3.584 -1.242 11.074 1.00 96.62 94 ASP A N 1
ATOM 761 C CA . ASP A 1 94 ? 4.389 -0.199 11.701 1.00 96.62 94 ASP A CA 1
ATOM 762 C C . ASP A 1 94 ? 3.994 1.182 11.146 1.00 96.62 94 ASP A C 1
ATOM 764 O O . ASP A 1 94 ? 3.871 1.380 9.935 1.00 96.62 94 ASP A O 1
ATOM 768 N N . MET A 1 95 ? 3.768 2.151 12.035 1.00 95.81 95 MET A N 1
ATOM 769 C CA . MET A 1 95 ? 3.261 3.461 11.628 1.00 95.81 95 MET A CA 1
ATOM 770 C C . MET A 1 95 ? 4.267 4.281 10.822 1.00 95.81 95 MET A C 1
ATOM 772 O O . MET A 1 95 ? 3.835 5.092 9.999 1.00 95.81 95 MET A O 1
ATOM 776 N N . ASP A 1 96 ? 5.573 4.088 11.022 1.00 97.00 96 ASP A N 1
ATOM 777 C CA . ASP A 1 96 ? 6.584 4.755 10.200 1.00 97.00 96 ASP A CA 1
ATOM 778 C C . ASP A 1 96 ? 6.525 4.223 8.759 1.00 97.00 96 ASP A C 1
ATOM 780 O O . ASP A 1 96 ? 6.635 5.005 7.817 1.00 97.00 96 ASP A O 1
ATOM 784 N N . ASP A 1 97 ? 6.250 2.928 8.576 1.00 97.62 97 ASP A N 1
ATOM 785 C CA . ASP A 1 97 ? 6.043 2.323 7.256 1.00 97.62 97 ASP A CA 1
ATOM 786 C C . ASP A 1 97 ? 4.754 2.832 6.579 1.00 97.62 97 ASP A C 1
ATOM 788 O O . ASP A 1 97 ? 4.770 3.146 5.386 1.00 97.62 97 ASP A O 1
ATOM 792 N N . VAL A 1 98 ? 3.653 2.981 7.330 1.00 97.00 98 VAL A N 1
ATOM 793 C CA . VAL A 1 98 ? 2.399 3.569 6.812 1.00 97.00 98 VAL A CA 1
ATOM 794 C C . VAL A 1 98 ? 2.611 5.021 6.381 1.00 97.00 98 VAL A C 1
ATOM 796 O O . VAL A 1 98 ? 2.211 5.410 5.282 1.00 97.00 98 VAL A O 1
ATOM 799 N N . ALA A 1 99 ? 3.256 5.827 7.228 1.00 96.38 99 ALA A N 1
ATOM 800 C CA . ALA A 1 99 ? 3.530 7.227 6.923 1.00 96.38 99 ALA A CA 1
ATOM 801 C C . ALA A 1 99 ? 4.505 7.382 5.750 1.00 96.38 99 ALA A C 1
ATOM 803 O O . ALA A 1 99 ? 4.359 8.311 4.956 1.00 96.38 99 ALA A O 1
ATOM 804 N N . GLU A 1 100 ? 5.482 6.485 5.617 1.00 97.12 100 GLU A N 1
ATOM 805 C CA . GLU A 1 100 ? 6.411 6.506 4.493 1.00 97.12 100 GLU A CA 1
ATOM 806 C C . GLU A 1 100 ? 5.711 6.168 3.175 1.00 97.12 100 GLU A C 1
ATOM 808 O O . GLU A 1 100 ? 5.944 6.856 2.182 1.00 97.12 100 GLU A O 1
ATOM 813 N N . LEU A 1 101 ? 4.821 5.171 3.155 1.00 96.62 101 LEU A N 1
ATOM 814 C CA . LEU A 1 101 ? 4.055 4.833 1.953 1.00 96.62 101 LEU A CA 1
ATOM 815 C C . LEU A 1 101 ? 3.147 5.995 1.519 1.00 96.62 101 LEU A C 1
ATOM 817 O O . LEU A 1 101 ? 3.128 6.353 0.342 1.00 96.62 101 LEU A O 1
ATOM 821 N N . GLU A 1 102 ? 2.451 6.626 2.469 1.00 95.75 102 GLU A N 1
ATOM 822 C CA . GLU A 1 102 ? 1.619 7.803 2.197 1.00 95.75 102 GLU A CA 1
ATOM 823 C C . GLU A 1 102 ? 2.449 8.979 1.665 1.00 95.75 102 GLU A C 1
ATOM 825 O O . GLU A 1 102 ? 2.051 9.634 0.702 1.00 95.75 102 GLU A O 1
ATOM 830 N N . ARG A 1 103 ? 3.625 9.235 2.253 1.00 96.19 103 ARG A N 1
ATOM 831 C CA . ARG A 1 103 ? 4.547 10.274 1.780 1.00 96.19 103 ARG A CA 1
ATOM 832 C C . ARG A 1 103 ? 4.982 10.006 0.340 1.00 96.19 103 ARG A C 1
ATOM 834 O O . ARG A 1 103 ? 4.937 10.915 -0.484 1.00 96.19 103 ARG A O 1
ATOM 841 N N . MET A 1 104 ? 5.399 8.775 0.041 1.00 96.56 104 MET A N 1
ATOM 842 C CA . MET A 1 104 ? 5.846 8.377 -1.297 1.00 96.56 104 MET A CA 1
ATOM 843 C C . MET A 1 104 ? 4.740 8.572 -2.343 1.00 96.56 104 MET A C 1
ATOM 845 O O . MET A 1 104 ? 5.031 9.011 -3.455 1.00 96.56 104 MET A O 1
ATOM 849 N N . GLU A 1 105 ? 3.486 8.270 -2.001 1.00 95.50 105 GLU A N 1
ATOM 850 C CA . GLU A 1 105 ? 2.332 8.505 -2.877 1.00 95.50 105 GLU A CA 1
ATOM 851 C C . GLU A 1 105 ? 2.060 10.006 -3.046 1.00 95.50 105 GLU A C 1
ATOM 853 O O . GLU A 1 105 ? 2.038 10.505 -4.170 1.00 95.50 105 GLU A O 1
ATOM 858 N N . THR A 1 106 ? 1.998 10.753 -1.940 1.00 94.19 106 THR A N 1
ATOM 859 C CA . THR A 1 106 ? 1.707 12.197 -1.943 1.00 94.19 106 THR A CA 1
ATOM 860 C C . THR A 1 106 ? 2.751 12.999 -2.729 1.00 94.19 106 THR A C 1
ATOM 862 O O . THR A 1 106 ? 2.430 13.991 -3.385 1.00 94.19 106 THR A O 1
ATOM 865 N N . GLU A 1 107 ? 4.019 12.589 -2.669 1.00 95.81 107 GLU A N 1
ATOM 866 C CA . GLU A 1 107 ? 5.121 13.215 -3.409 1.00 95.81 107 GLU A CA 1
ATOM 867 C C . GLU A 1 107 ? 5.230 12.725 -4.864 1.00 95.81 107 GLU A C 1
ATOM 869 O O . GLU A 1 107 ? 6.072 13.213 -5.623 1.00 95.81 107 GLU A O 1
ATOM 874 N N . GLY A 1 108 ? 4.380 11.781 -5.279 1.00 94.06 108 GLY A N 1
ATOM 875 C CA . GLY A 1 108 ? 4.386 11.207 -6.619 1.00 94.06 108 GLY A CA 1
ATOM 876 C C . GLY A 1 108 ? 5.625 10.359 -6.907 1.00 94.06 108 GLY A C 1
ATOM 877 O O . GLY A 1 108 ? 6.016 10.223 -8.064 1.00 94.06 108 GLY A O 1
ATOM 878 N N . GLU A 1 109 ? 6.280 9.804 -5.884 1.00 95.12 109 GLU A N 1
ATOM 879 C CA . GLU A 1 109 ? 7.335 8.799 -6.070 1.00 95.12 109 GLU A CA 1
ATOM 880 C C . GLU A 1 109 ? 6.745 7.468 -6.548 1.00 95.12 109 GLU A C 1
ATOM 882 O O . GLU A 1 109 ? 7.391 6.733 -7.300 1.00 95.12 109 GLU A O 1
ATOM 887 N N . ILE A 1 110 ? 5.515 7.178 -6.121 1.00 95.06 110 ILE A N 1
ATOM 888 C CA . ILE A 1 110 ? 4.756 5.975 -6.455 1.00 95.06 110 ILE A CA 1
ATOM 889 C C . ILE A 1 110 ? 3.330 6.347 -6.861 1.00 95.06 110 ILE A C 1
ATOM 891 O O . ILE A 1 110 ? 2.849 7.441 -6.582 1.00 95.06 110 ILE A O 1
ATOM 895 N N . ILE A 1 111 ? 2.661 5.413 -7.523 1.00 93.06 111 ILE A N 1
ATOM 896 C CA . ILE A 1 111 ? 1.229 5.447 -7.804 1.00 93.06 111 ILE A CA 1
ATOM 897 C C . ILE A 1 111 ? 0.622 4.258 -7.071 1.00 93.06 111 ILE A C 1
ATOM 899 O O . ILE A 1 111 ? 1.123 3.140 -7.212 1.00 93.06 111 ILE A O 1
ATOM 903 N N . VAL A 1 112 ? -0.446 4.501 -6.315 1.00 93.94 112 VAL A N 1
ATOM 904 C CA . VAL A 1 112 ? -1.171 3.471 -5.569 1.00 93.94 112 VAL A CA 1
ATOM 905 C C . VAL A 1 112 ? -2.618 3.441 -6.044 1.00 93.94 112 VAL A C 1
ATOM 907 O O . VAL A 1 112 ? -3.300 4.462 -6.038 1.00 93.94 112 VAL A O 1
ATOM 910 N N . LEU A 1 113 ? -3.088 2.265 -6.444 1.00 93.12 113 LEU A N 1
ATOM 911 C CA . LEU A 1 113 ? -4.506 1.964 -6.620 1.00 93.12 113 LEU A CA 1
ATOM 912 C C . LEU A 1 113 ? -4.943 1.031 -5.493 1.00 93.12 113 LEU A C 1
ATOM 914 O O . LEU A 1 113 ? -4.154 0.205 -5.031 1.00 93.12 113 LEU A O 1
ATOM 918 N N . VAL A 1 114 ? -6.188 1.165 -5.047 1.00 93.19 114 VAL A N 1
ATOM 919 C CA . VAL A 1 114 ? -6.725 0.363 -3.945 1.00 93.19 114 VAL A CA 1
ATOM 920 C C . VAL A 1 114 ? -8.065 -0.228 -4.350 1.00 93.19 114 VAL A C 1
ATOM 922 O O . VAL A 1 114 ? -8.963 0.508 -4.752 1.00 93.19 114 VAL A O 1
ATOM 925 N N . ASP A 1 115 ? -8.212 -1.534 -4.162 1.00 93.12 115 ASP A N 1
ATOM 926 C CA . ASP A 1 115 ? -9.507 -2.210 -4.178 1.00 93.12 115 ASP A CA 1
ATOM 927 C C . ASP A 1 115 ? -9.896 -2.557 -2.742 1.00 93.12 115 ASP A C 1
ATOM 929 O O . ASP A 1 115 ? -9.071 -3.086 -1.994 1.00 93.12 115 ASP A O 1
ATOM 933 N N . TRP A 1 116 ? -11.153 -2.341 -2.351 1.00 91.44 116 TRP A N 1
ATOM 934 C CA . TRP A 1 116 ? -11.685 -3.009 -1.163 1.00 91.44 116 TRP A CA 1
ATOM 935 C C . TRP A 1 116 ? -12.324 -4.346 -1.538 1.00 91.44 116 TRP A C 1
ATOM 937 O O . TRP A 1 116 ? -12.886 -4.521 -2.620 1.00 91.44 116 TRP A O 1
ATOM 947 N N . ILE A 1 117 ? -12.219 -5.310 -0.629 1.00 89.06 117 ILE A N 1
ATOM 948 C CA . ILE A 1 117 ? -12.701 -6.675 -0.802 1.00 89.06 117 ILE A CA 1
ATOM 949 C C . ILE A 1 117 ? -13.976 -6.842 0.022 1.00 89.06 117 ILE A C 1
ATOM 951 O O . ILE A 1 117 ? -13.935 -6.866 1.252 1.00 89.06 117 ILE A O 1
ATOM 955 N N . GLU A 1 118 ? -15.104 -7.009 -0.662 1.00 88.19 118 GLU A N 1
ATOM 956 C CA . GLU A 1 118 ? -16.419 -7.228 -0.054 1.00 88.19 118 GLU A CA 1
ATOM 957 C C . GLU A 1 118 ? -17.068 -8.468 -0.679 1.00 88.19 118 GLU A C 1
ATOM 959 O O . GLU A 1 118 ? -17.166 -8.578 -1.900 1.00 88.19 118 GLU A O 1
ATOM 964 N N . ASP A 1 119 ? -17.460 -9.448 0.141 1.00 85.81 119 ASP A N 1
ATOM 965 C CA . ASP A 1 119 ? -18.033 -10.730 -0.311 1.00 85.81 119 ASP A CA 1
ATOM 966 C C . ASP A 1 119 ? -17.206 -11.452 -1.400 1.00 85.81 119 ASP A C 1
ATOM 968 O O . ASP A 1 119 ? -17.741 -12.100 -2.303 1.00 85.81 119 ASP A O 1
ATOM 972 N N . GLY A 1 120 ? -15.876 -11.321 -1.335 1.00 81.00 120 GLY A N 1
ATOM 973 C CA . GLY A 1 120 ? -14.944 -11.889 -2.317 1.00 81.00 120 GLY A CA 1
ATOM 974 C C . GLY A 1 120 ? -14.898 -11.145 -3.656 1.00 81.00 120 GLY A C 1
ATOM 975 O O . GLY A 1 120 ? -14.234 -11.604 -4.583 1.00 81.00 120 GLY A O 1
ATOM 976 N N . LYS A 1 121 ? -15.589 -10.008 -3.775 1.00 85.19 121 LYS A N 1
ATOM 977 C CA . LYS A 1 121 ? -15.511 -9.109 -4.926 1.00 85.19 121 LYS A CA 1
ATOM 978 C C . LYS A 1 121 ? -14.508 -8.003 -4.651 1.00 85.19 121 LYS A C 1
ATOM 980 O O . LYS A 1 121 ? -14.459 -7.464 -3.550 1.00 85.19 121 LYS A O 1
ATOM 985 N N . HIS A 1 122 ? -13.757 -7.659 -5.687 1.00 87.62 122 HIS A N 1
ATOM 986 C CA . HIS A 1 122 ? -12.847 -6.526 -5.690 1.00 87.62 122 HIS A CA 1
ATOM 987 C C . HIS A 1 122 ? -13.615 -5.311 -6.194 1.00 87.62 122 HIS A C 1
ATOM 989 O O . HIS A 1 122 ? -14.186 -5.348 -7.288 1.00 87.62 122 HIS A O 1
ATOM 995 N N . ILE A 1 123 ? -13.680 -4.273 -5.371 1.00 88.75 123 ILE A N 1
ATOM 996 C CA . ILE A 1 123 ? -14.366 -3.029 -5.687 1.00 88.75 123 ILE A CA 1
ATOM 997 C C . ILE A 1 123 ? -13.302 -1.935 -5.716 1.00 88.75 123 ILE A C 1
ATOM 999 O O . ILE A 1 123 ? -12.783 -1.561 -4.661 1.00 88.75 123 ILE A O 1
ATOM 1003 N N 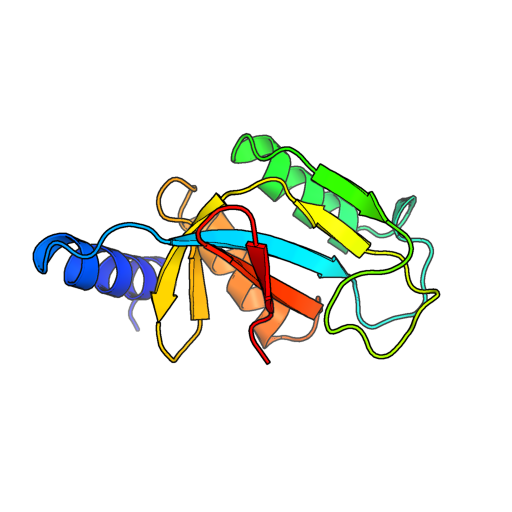. PRO A 1 124 ? -12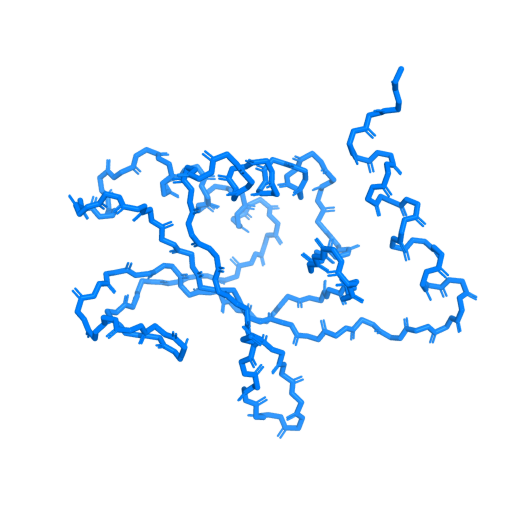.956 -1.444 -6.912 1.00 84.56 124 PRO A N 1
ATOM 1004 C CA . PRO A 1 124 ? -11.934 -0.426 -7.034 1.00 84.56 124 PRO A CA 1
ATOM 1005 C C . PRO A 1 124 ? -12.360 0.913 -6.448 1.00 84.56 124 PRO A C 1
ATOM 1007 O O . PRO A 1 124 ? -13.488 1.370 -6.655 1.00 84.56 124 PRO A O 1
ATOM 1010 N N . ASN A 1 125 ? -11.426 1.563 -5.764 1.00 77.81 125 ASN A N 1
ATOM 1011 C CA . ASN A 1 125 ? -11.565 2.936 -5.312 1.00 77.81 125 ASN A CA 1
ATOM 1012 C C . ASN A 1 125 ? -11.099 3.872 -6.445 1.00 77.81 125 ASN A C 1
ATOM 1014 O O . ASN A 1 125 ? -9.914 3.887 -6.793 1.00 77.81 125 ASN A O 1
ATOM 1018 N N . HIS A 1 126 ? -12.038 4.592 -7.067 1.00 62.00 126 HIS A N 1
ATOM 1019 C CA . HIS A 1 126 ? -11.818 5.501 -8.204 1.00 62.00 126 HIS A CA 1
ATOM 1020 C C . HIS A 1 126 ? -12.344 6.904 -7.916 1.00 62.00 126 HIS A C 1
ATOM 1022 O O . HIS A 1 126 ? -13.477 7.003 -7.390 1.00 62.00 126 HIS A O 1
#

Radius of gyration: 14.42 Å; chains: 1; bounding box: 34×32×39 Å

Sequence (126 aa):
MKKRTEVIQEWIDARRERGEAATKCMFYITVPKDTDLYKDKTIKKIEGILDRNHVSHGHVDTVCGAWNLNRDWIETGGIDCIVEFCGVYPVNWDMDDVAELERMETEGEIIVLVDWIEDGKHIPNH

Secondary structure (DSSP, 8-state):
---HHHHHHHHHHHHHHTTPPPEEEEEEEE-SS---GGG-HHHHHHHHHHHHTT--EEEES--TT-S-SS--EEEE--EEEEEETTEEEESSS-HHHHHHHHHHHHTTSSEEEEEEEETTEEEE--